Protein AF-A0AAD5M6T4-F1 (afdb_monomer_lite)

InterPro domains:
  IPR016024 Armadillo-type fold [SSF48371] (3-100)
  IPR045162 Serine/threonine-protein kinase Vps15-like [PTHR17583] (1-123)
  IPR055231 PIK3R4-like, middle domain [PF22956] (1-112)

Organism: Parelaphostrongylus tenuis (NCBI:txid148309)

Sequence (176 aa):
QGLHDFEELVVVHAIHCITVLIETAVLGRKEVLELLEDTLPFLSHPNEWIRFMVIELLVLLDSRWTLADTLCRLLPMVRPYLSDTTLLRLNNKLVILSCLKSPIPRDIWKKVTEMTPEQTEAFQMFLDRGTRGGAITCNDSWFIRVFVRDTLEPDLFEKLSRFSRLLRKMAEFRKT

Radius of gyration: 16.64 Å; chains: 1; bounding box: 44×30×47 Å

Structure (mmCIF, N/CA/C/O backbone):
data_AF-A0AAD5M6T4-F1
#
_entry.id   AF-A0AAD5M6T4-F1
#
loop_
_atom_site.group_PDB
_atom_site.id
_atom_site.type_symbol
_atom_site.label_atom_id
_atom_site.label_alt_id
_atom_site.label_comp_id
_atom_site.label_asym_id
_atom_site.label_entity_id
_atom_site.label_seq_id
_atom_site.pdbx_PDB_ins_code
_atom_site.Cartn_x
_atom_site.Cartn_y
_atom_site.Cartn_z
_atom_site.occupancy
_atom_site.B_iso_or_equiv
_atom_site.auth_seq_id
_atom_site.auth_comp_id
_atom_site.auth_asym_id
_atom_site.auth_atom_id
_atom_site.pdbx_PDB_model_num
ATOM 1 N N . GLN A 1 1 ? 13.449 -0.811 7.245 1.00 64.81 1 GLN A N 1
ATOM 2 C CA . GLN A 1 1 ? 14.369 -1.540 6.344 1.00 64.81 1 GLN A CA 1
ATOM 3 C C . GLN A 1 1 ? 13.625 -2.617 5.562 1.00 64.81 1 GLN A C 1
ATOM 5 O O . GLN A 1 1 ? 13.627 -2.514 4.349 1.00 64.81 1 GLN A O 1
ATOM 10 N N . GLY A 1 2 ? 12.895 -3.540 6.204 1.00 84.25 2 GLY A N 1
ATOM 11 C CA . GLY A 1 2 ? 12.254 -4.664 5.496 1.00 84.25 2 GLY A CA 1
ATOM 12 C C . GLY A 1 2 ? 11.178 -4.341 4.439 1.00 84.25 2 GLY A C 1
ATOM 13 O O . GLY A 1 2 ? 11.016 -5.118 3.512 1.00 84.25 2 GLY A O 1
ATOM 14 N N . LEU A 1 3 ? 10.486 -3.190 4.493 1.00 85.19 3 LEU A N 1
ATOM 15 C CA . LEU A 1 3 ? 9.554 -2.786 3.415 1.00 85.19 3 LEU A CA 1
ATOM 16 C C . LEU A 1 3 ? 10.254 -2.457 2.084 1.00 85.19 3 LEU A C 1
ATOM 18 O O . LEU A 1 3 ? 9.600 -2.368 1.053 1.00 85.19 3 LEU A O 1
ATOM 22 N N . HIS A 1 4 ? 11.565 -2.218 2.108 1.00 85.25 4 HIS A N 1
ATOM 23 C CA . HIS A 1 4 ? 12.354 -1.902 0.916 1.00 85.25 4 HIS A CA 1
ATOM 24 C C . HIS A 1 4 ? 13.125 -3.118 0.403 1.00 85.25 4 HIS A C 1
ATOM 26 O O . HIS A 1 4 ? 14.026 -2.957 -0.414 1.00 85.25 4 HIS A O 1
ATOM 32 N N . ASP A 1 5 ? 12.819 -4.305 0.918 1.00 85.94 5 ASP A N 1
ATOM 33 C CA . ASP A 1 5 ? 13.443 -5.542 0.479 1.00 85.94 5 ASP A CA 1
ATOM 34 C C . ASP A 1 5 ? 12.754 -6.064 -0.789 1.00 85.94 5 ASP A C 1
ATOM 36 O O . ASP A 1 5 ? 11.559 -5.841 -0.998 1.00 85.94 5 ASP A O 1
ATOM 40 N N . PHE A 1 6 ? 13.511 -6.741 -1.649 1.00 81.12 6 PHE A N 1
ATOM 41 C CA . PHE A 1 6 ? 12.963 -7.415 -2.825 1.00 81.12 6 PHE A CA 1
ATOM 42 C C . PHE A 1 6 ? 12.393 -8.796 -2.465 1.00 81.12 6 PHE A C 1
ATOM 44 O O . PHE A 1 6 ? 11.536 -9.312 -3.184 1.00 81.12 6 PHE A O 1
ATOM 51 N N . GLU A 1 7 ? 12.830 -9.373 -1.343 1.00 88.62 7 GLU A N 1
ATOM 52 C CA . GLU A 1 7 ? 12.323 -10.631 -0.816 1.00 88.62 7 GLU A CA 1
ATOM 53 C C . GLU A 1 7 ? 10.928 -10.440 -0.215 1.00 88.62 7 GLU A C 1
ATOM 55 O O . GLU A 1 7 ? 10.734 -9.829 0.840 1.00 88.62 7 GLU A O 1
ATOM 60 N N . GLU A 1 8 ? 9.924 -11.021 -0.871 1.00 92.25 8 GLU A N 1
ATOM 61 C CA . GLU A 1 8 ? 8.519 -10.893 -0.473 1.00 92.25 8 GLU A CA 1
ATOM 62 C C . GLU A 1 8 ? 8.264 -11.383 0.959 1.00 92.25 8 GLU A C 1
ATOM 64 O O . GLU A 1 8 ? 7.436 -10.816 1.673 1.00 92.25 8 GLU A O 1
ATOM 69 N N . LEU A 1 9 ? 9.001 -12.403 1.414 1.00 92.50 9 LEU A N 1
ATOM 70 C CA . LEU A 1 9 ? 8.927 -12.874 2.796 1.00 92.50 9 LEU A CA 1
ATOM 71 C C . LEU A 1 9 ? 9.388 -11.798 3.782 1.00 92.50 9 LEU A C 1
ATOM 73 O O . LEU A 1 9 ? 8.747 -11.617 4.816 1.00 92.50 9 LEU A O 1
ATOM 77 N N . VAL A 1 10 ? 10.451 -11.052 3.477 1.00 93.75 10 VAL A N 1
ATOM 78 C CA . VAL A 1 10 ? 10.932 -9.963 4.341 1.00 93.75 10 VAL A CA 1
ATOM 79 C C . VAL A 1 10 ? 9.889 -8.850 4.415 1.00 93.75 10 VAL A C 1
ATOM 81 O O . VAL A 1 10 ? 9.611 -8.343 5.504 1.00 93.75 10 VAL A O 1
ATOM 84 N N . VAL A 1 11 ? 9.238 -8.534 3.292 1.00 94.69 11 VAL A N 1
ATOM 85 C CA . VAL A 1 11 ? 8.130 -7.568 3.243 1.00 94.69 11 VAL A CA 1
ATOM 86 C C . VAL A 1 11 ? 6.951 -8.028 4.109 1.00 94.69 11 VAL A C 1
ATOM 88 O O . VAL A 1 11 ? 6.448 -7.240 4.911 1.00 94.69 11 VAL A O 1
ATOM 91 N N . VAL A 1 12 ? 6.541 -9.301 4.017 1.00 95.81 12 VAL A N 1
ATOM 92 C CA . VAL A 1 12 ? 5.480 -9.884 4.866 1.00 95.81 12 VAL A CA 1
ATOM 93 C C . VAL A 1 12 ? 5.807 -9.711 6.350 1.00 95.81 12 VAL A C 1
ATOM 95 O O . VAL A 1 12 ? 4.984 -9.193 7.107 1.00 95.81 12 VAL A O 1
ATOM 98 N N . HIS A 1 13 ? 7.022 -10.080 6.764 1.00 94.88 13 HIS A N 1
ATOM 99 C CA . HIS A 1 13 ? 7.449 -9.942 8.157 1.00 94.88 13 HIS A CA 1
ATOM 100 C C . HIS A 1 13 ? 7.524 -8.473 8.587 1.00 94.88 13 HIS A C 1
ATOM 102 O O . HIS A 1 13 ? 7.138 -8.141 9.704 1.00 94.88 13 HIS A O 1
ATOM 108 N N . ALA A 1 14 ? 7.964 -7.571 7.707 1.00 95.94 14 ALA A N 1
ATOM 109 C CA . ALA A 1 14 ? 8.016 -6.144 8.001 1.00 95.94 14 ALA A CA 1
ATOM 110 C C . ALA A 1 14 ? 6.619 -5.556 8.252 1.00 95.94 14 ALA A C 1
ATOM 112 O O . ALA A 1 14 ? 6.435 -4.836 9.235 1.00 95.94 14 ALA A O 1
ATOM 113 N N . ILE A 1 15 ? 5.630 -5.890 7.415 1.00 96.62 15 ILE A N 1
ATOM 114 C CA . ILE A 1 15 ? 4.236 -5.454 7.602 1.00 96.62 15 ILE A CA 1
ATOM 115 C C . ILE A 1 15 ? 3.650 -6.063 8.883 1.00 96.62 15 ILE A C 1
ATOM 117 O O . ILE A 1 15 ? 2.969 -5.368 9.642 1.00 96.62 15 ILE A O 1
ATOM 121 N N . HIS A 1 16 ? 3.955 -7.331 9.175 1.00 95.56 16 HIS A N 1
ATOM 122 C CA . HIS A 1 16 ? 3.542 -7.968 10.425 1.00 95.56 16 HIS A CA 1
ATOM 123 C C . HIS A 1 16 ? 4.117 -7.244 11.654 1.00 95.56 16 HIS A C 1
ATOM 125 O O . HIS A 1 16 ? 3.370 -6.879 12.559 1.00 95.56 16 HIS A O 1
ATOM 131 N N . CYS A 1 17 ? 5.417 -6.941 11.665 1.00 94.94 17 CYS A N 1
ATOM 132 C CA . CYS A 1 17 ? 6.049 -6.183 12.745 1.00 94.94 17 CYS A CA 1
ATOM 133 C C . CYS A 1 17 ? 5.424 -4.792 12.922 1.00 94.94 17 CYS A C 1
ATOM 135 O O . CYS A 1 17 ? 5.177 -4.376 14.051 1.00 94.94 17 CYS A O 1
ATOM 137 N N . ILE A 1 18 ? 5.127 -4.083 11.825 1.00 94.50 18 ILE A N 1
ATOM 138 C CA . ILE A 1 18 ? 4.407 -2.799 11.875 1.00 94.50 18 ILE A CA 1
ATOM 139 C C . ILE A 1 18 ? 3.037 -2.977 12.536 1.00 94.50 18 ILE A C 1
ATOM 141 O O . ILE A 1 18 ? 2.670 -2.186 13.401 1.00 94.50 18 ILE A O 1
ATOM 145 N N . THR A 1 19 ? 2.311 -4.035 12.179 1.00 95.50 19 THR A N 1
ATOM 146 C CA . THR A 1 19 ? 1.006 -4.358 12.771 1.00 95.50 19 THR A CA 1
ATOM 147 C C . THR A 1 19 ? 1.131 -4.547 14.285 1.00 95.50 19 THR A C 1
ATOM 149 O O . THR A 1 19 ? 0.444 -3.860 15.035 1.00 95.50 19 THR A O 1
ATOM 152 N N . VAL A 1 20 ? 2.086 -5.358 14.755 1.00 94.75 20 VAL A N 1
ATOM 153 C CA . VAL A 1 20 ? 2.339 -5.586 16.195 1.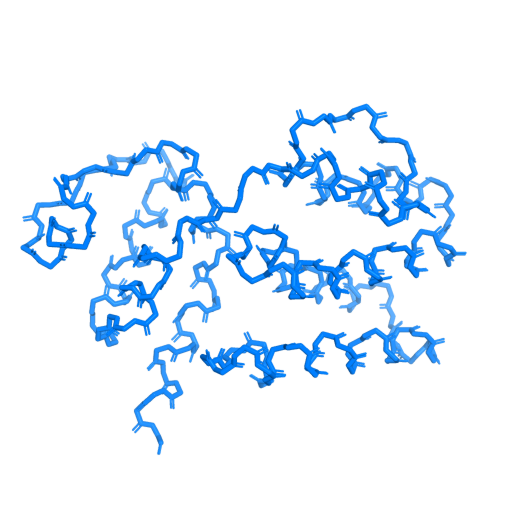00 94.75 20 VAL A CA 1
ATOM 154 C C . VAL A 1 20 ? 2.736 -4.296 16.936 1.00 94.75 20 VAL A C 1
ATOM 156 O O . VAL A 1 20 ? 2.277 -4.038 18.052 1.00 94.75 20 VAL A O 1
ATOM 159 N N . LEU A 1 21 ? 3.558 -3.436 16.327 1.00 93.44 21 LEU A N 1
ATOM 160 C CA . LEU A 1 21 ? 3.929 -2.138 16.914 1.00 93.44 21 LEU A CA 1
ATOM 161 C C . LEU A 1 21 ? 2.718 -1.206 17.086 1.00 93.44 21 LEU A C 1
ATOM 163 O O . LEU A 1 21 ? 2.642 -0.444 18.051 1.00 93.44 21 LEU A O 1
ATOM 167 N N . ILE A 1 22 ? 1.755 -1.281 16.170 1.00 93.44 22 ILE A N 1
ATOM 168 C CA . ILE A 1 22 ? 0.503 -0.524 16.257 1.00 93.44 22 ILE A CA 1
ATOM 169 C C . ILE A 1 22 ? -0.428 -1.140 17.306 1.00 93.44 22 ILE A C 1
ATOM 171 O O . ILE A 1 22 ? -1.037 -0.404 18.083 1.00 93.44 22 ILE A O 1
ATOM 175 N N . GLU A 1 23 ? -0.509 -2.471 17.388 1.00 92.56 23 GLU A N 1
ATOM 176 C CA . GLU A 1 23 ? -1.311 -3.174 18.403 1.00 92.56 23 GLU A CA 1
ATOM 177 C C . GLU A 1 23 ? -0.892 -2.829 19.830 1.00 92.56 23 GLU A C 1
ATOM 179 O O . GLU A 1 23 ? -1.744 -2.670 20.709 1.00 92.56 23 GLU A O 1
ATOM 184 N N . THR A 1 24 ? 0.415 -2.680 20.041 1.00 92.25 24 THR A N 1
ATOM 185 C CA . THR A 1 24 ? 1.017 -2.324 21.332 1.00 92.25 24 THR A CA 1
ATOM 186 C C . THR A 1 24 ? 0.884 -0.837 21.680 1.00 92.25 24 THR A C 1
ATOM 188 O O . THR A 1 24 ? 1.311 -0.431 22.757 1.00 92.25 24 THR A O 1
ATOM 191 N N . ALA A 1 25 ? 0.254 -0.030 20.814 1.00 84.62 25 ALA A N 1
ATOM 192 C CA . ALA A 1 25 ? -0.000 1.403 21.002 1.00 84.62 25 ALA A CA 1
ATOM 193 C C . ALA A 1 25 ? 1.259 2.247 21.294 1.00 84.62 25 ALA A C 1
ATOM 195 O O . ALA A 1 25 ? 1.170 3.320 21.888 1.00 84.62 25 ALA A O 1
ATOM 196 N N . VAL A 1 26 ? 2.431 1.774 20.856 1.00 87.38 26 VAL A N 1
ATOM 197 C CA . VAL A 1 26 ? 3.713 2.484 21.011 1.00 87.38 26 VAL A CA 1
ATOM 198 C C . VAL A 1 26 ? 3.816 3.659 20.035 1.00 87.38 26 VAL A C 1
ATOM 200 O O . VAL A 1 26 ? 4.486 4.651 20.313 1.00 87.38 26 VAL A O 1
ATOM 203 N N . LEU A 1 27 ? 3.146 3.553 18.886 1.00 88.25 27 LEU A N 1
ATOM 204 C CA . LEU A 1 27 ? 3.174 4.559 17.834 1.00 88.25 27 LEU A CA 1
ATOM 205 C C . LEU A 1 27 ? 2.035 5.565 17.997 1.00 88.25 27 LEU A C 1
ATOM 207 O O . LEU A 1 27 ? 0.870 5.198 18.169 1.00 88.25 27 LEU A O 1
ATOM 211 N N . GLY A 1 28 ? 2.375 6.848 17.888 1.00 89.38 28 GLY A N 1
ATOM 212 C CA . GLY A 1 28 ? 1.390 7.913 17.801 1.00 89.38 28 GLY A CA 1
ATOM 213 C C . GLY A 1 28 ? 0.637 7.891 16.468 1.00 89.38 28 GLY A C 1
ATOM 214 O O . GLY A 1 28 ? 0.989 7.215 15.500 1.00 89.38 28 GLY A O 1
ATOM 215 N N . ARG A 1 29 ? -0.462 8.647 16.405 1.00 89.25 29 ARG A N 1
ATOM 216 C CA . ARG A 1 29 ? -1.353 8.643 15.235 1.00 89.25 29 ARG A CA 1
ATOM 217 C C . ARG A 1 29 ? -0.679 9.177 13.970 1.00 89.25 29 ARG A C 1
ATOM 219 O O . ARG A 1 29 ? -1.004 8.720 12.879 1.00 89.25 29 ARG A O 1
ATOM 226 N N . LYS A 1 30 ? 0.218 10.155 14.106 1.00 91.19 30 LYS A N 1
ATOM 227 C CA . LYS A 1 30 ? 0.924 10.753 12.968 1.00 91.19 30 LYS A CA 1
ATOM 228 C C . LYS A 1 30 ? 1.906 9.746 12.371 1.00 91.19 30 LYS A C 1
ATOM 230 O O . LYS A 1 30 ? 1.914 9.552 11.165 1.00 91.19 30 LYS A O 1
ATOM 235 N N . GLU A 1 31 ? 2.633 9.050 13.230 1.00 93.56 31 GLU A N 1
ATOM 236 C CA . GLU A 1 31 ? 3.594 8.008 12.889 1.00 93.56 31 GLU A CA 1
ATOM 237 C C . GLU A 1 31 ? 2.903 6.846 12.165 1.00 93.56 31 GLU A C 1
ATOM 239 O O . GLU A 1 31 ? 3.402 6.347 11.161 1.00 93.56 31 GLU A O 1
ATOM 244 N N . VAL A 1 32 ? 1.706 6.453 12.616 1.00 94.81 32 VAL A N 1
ATOM 245 C CA . VAL A 1 32 ? 0.895 5.443 11.920 1.00 94.81 32 VAL A CA 1
ATOM 246 C C . VAL A 1 32 ? 0.488 5.905 10.521 1.00 94.81 32 VAL A C 1
ATOM 248 O O . VAL A 1 32 ? 0.584 5.127 9.575 1.00 94.81 32 VAL A O 1
ATOM 251 N N . LEU A 1 33 ? 0.044 7.155 10.366 1.00 94.38 33 LEU A N 1
ATOM 252 C CA . LEU A 1 33 ? -0.319 7.698 9.053 1.00 94.38 33 LEU A CA 1
ATOM 253 C C . LEU A 1 33 ? 0.892 7.755 8.107 1.00 94.38 33 LEU A C 1
ATOM 255 O O . LEU A 1 33 ? 0.758 7.398 6.942 1.00 94.38 33 LEU A O 1
ATOM 259 N N . GLU A 1 34 ? 2.071 8.125 8.607 1.00 92.81 34 GLU A N 1
ATOM 260 C CA . GLU A 1 34 ? 3.319 8.106 7.832 1.00 92.81 34 GLU A CA 1
ATOM 261 C C . GLU A 1 34 ? 3.699 6.679 7.395 1.00 92.81 34 GLU A C 1
ATOM 263 O O . GLU A 1 34 ? 4.051 6.458 6.238 1.00 92.81 34 GLU A O 1
ATOM 268 N N . LEU A 1 35 ? 3.548 5.679 8.273 1.00 93.31 35 LEU A N 1
ATOM 269 C CA . LEU A 1 35 ? 3.766 4.267 7.924 1.00 93.31 35 LEU A CA 1
ATOM 270 C C . LEU A 1 35 ? 2.752 3.745 6.895 1.00 93.31 35 LEU A C 1
ATOM 272 O O . LEU A 1 35 ? 3.078 2.875 6.081 1.00 93.31 35 LEU A O 1
ATOM 276 N N . LEU A 1 36 ? 1.523 4.267 6.895 1.00 95.50 36 LEU A N 1
ATOM 277 C CA . LEU A 1 36 ? 0.523 3.915 5.889 1.00 95.50 36 LEU A CA 1
ATOM 278 C C . LEU A 1 36 ? 0.927 4.361 4.484 1.00 95.50 36 LEU A C 1
ATOM 280 O O . LEU A 1 36 ? 0.642 3.647 3.525 1.00 95.50 36 LEU A O 1
ATOM 284 N N . GLU A 1 37 ? 1.642 5.476 4.340 1.00 92.94 37 GLU A N 1
ATOM 285 C CA . GLU A 1 37 ? 2.147 5.907 3.032 1.00 92.94 37 GLU A CA 1
ATOM 286 C C . GLU A 1 37 ? 3.091 4.874 2.391 1.00 92.94 37 GLU A C 1
ATOM 288 O O . GLU A 1 37 ? 3.086 4.729 1.171 1.00 92.94 37 GLU A O 1
ATOM 293 N N . ASP A 1 38 ? 3.867 4.135 3.195 1.00 93.19 38 ASP A N 1
ATOM 294 C CA . ASP A 1 38 ? 4.768 3.077 2.712 1.00 93.19 38 ASP A CA 1
ATOM 295 C C . ASP A 1 38 ? 4.103 1.695 2.626 1.00 93.19 38 ASP A C 1
ATOM 297 O O . ASP A 1 38 ? 4.531 0.855 1.838 1.00 93.19 38 ASP A O 1
ATOM 301 N N . THR A 1 39 ? 3.064 1.423 3.420 1.00 96.19 39 THR A N 1
ATOM 302 C CA . THR A 1 39 ? 2.421 0.095 3.456 1.00 96.19 39 THR A CA 1
ATOM 303 C C . THR A 1 39 ? 1.242 -0.036 2.493 1.00 96.19 39 THR A C 1
ATOM 305 O O . THR A 1 39 ? 1.061 -1.091 1.892 1.00 96.19 39 THR A O 1
ATOM 308 N N . LEU A 1 40 ? 0.457 1.023 2.275 1.00 97.69 40 LEU A N 1
ATOM 309 C CA . LEU A 1 40 ? -0.707 0.983 1.384 1.00 97.69 40 LEU A CA 1
ATOM 310 C C . LEU A 1 40 ? -0.397 0.642 -0.084 1.00 97.69 40 LEU A C 1
ATOM 312 O O . LEU A 1 40 ? -1.213 -0.066 -0.679 1.00 97.69 40 LEU A O 1
ATOM 316 N N . PRO A 1 41 ? 0.739 1.060 -0.690 1.00 97.12 41 PRO A N 1
ATOM 317 C CA . PRO A 1 41 ? 1.090 0.653 -2.053 1.00 97.12 41 PRO A CA 1
ATOM 318 C C . PRO A 1 41 ? 1.036 -0.866 -2.262 1.00 97.12 41 PRO A C 1
ATOM 320 O O . PRO A 1 41 ? 0.599 -1.336 -3.316 1.00 97.12 41 PRO A O 1
ATOM 323 N N . PHE A 1 42 ? 1.373 -1.644 -1.228 1.00 97.81 42 PHE A N 1
ATOM 324 C CA . PHE A 1 42 ? 1.358 -3.105 -1.261 1.00 97.81 42 PHE A CA 1
ATOM 325 C C . PHE A 1 42 ? -0.039 -3.731 -1.438 1.00 97.81 42 PHE A C 1
ATOM 327 O O . PHE A 1 42 ? -0.122 -4.907 -1.786 1.00 97.81 42 PHE A O 1
ATOM 334 N N . LEU A 1 43 ? -1.137 -2.969 -1.338 1.00 98.12 43 LEU A N 1
ATOM 335 C CA . LEU A 1 43 ? -2.474 -3.431 -1.756 1.00 98.12 43 LEU A CA 1
ATOM 336 C C . LEU A 1 43 ? -2.552 -3.755 -3.260 1.00 98.12 43 LEU A C 1
ATOM 338 O O . LEU A 1 43 ? -3.376 -4.577 -3.673 1.00 98.12 43 LEU A O 1
ATOM 342 N N . SER A 1 44 ? -1.668 -3.156 -4.065 1.00 97.75 44 SER A N 1
ATOM 343 C CA . SER A 1 44 ? -1.529 -3.401 -5.508 1.00 97.75 44 SER A CA 1
ATOM 344 C C . SER A 1 44 ? -0.470 -4.460 -5.847 1.00 97.75 44 SER A C 1
ATOM 346 O O . SER A 1 44 ? -0.195 -4.693 -7.024 1.00 97.75 44 SER A O 1
ATOM 348 N N . HIS A 1 45 ? 0.159 -5.088 -4.852 1.00 97.50 45 HIS A N 1
ATOM 349 C CA . HIS A 1 45 ? 1.264 -6.024 -5.060 1.00 97.50 45 HIS A CA 1
ATOM 350 C C . HIS A 1 45 ? 0.792 -7.349 -5.704 1.00 97.50 45 HIS A C 1
ATOM 352 O O . HIS A 1 45 ? -0.293 -7.821 -5.379 1.00 97.50 45 HIS A O 1
ATOM 358 N N . PRO A 1 46 ? 1.574 -8.002 -6.585 1.00 97.25 46 PRO A N 1
ATOM 359 C CA . PRO A 1 46 ? 1.184 -9.279 -7.205 1.00 97.25 46 PRO A CA 1
ATOM 360 C C . PRO A 1 46 ? 1.087 -10.471 -6.239 1.00 97.25 46 PRO A C 1
ATOM 362 O O . PRO A 1 46 ? 0.405 -11.445 -6.547 1.00 97.25 46 PRO A O 1
ATOM 365 N N . ASN A 1 47 ? 1.782 -10.443 -5.097 1.00 96.94 47 ASN A N 1
ATOM 366 C CA . ASN A 1 47 ? 1.654 -11.479 -4.066 1.00 96.94 47 ASN A CA 1
ATOM 367 C C . ASN A 1 47 ? 0.426 -11.208 -3.187 1.00 96.94 47 ASN A C 1
ATOM 369 O O . ASN A 1 47 ? 0.391 -10.219 -2.453 1.00 96.94 47 ASN A O 1
ATOM 373 N N . GLU A 1 48 ? -0.544 -12.118 -3.227 1.00 95.56 48 GLU A N 1
ATOM 374 C CA . GLU A 1 48 ? -1.786 -12.031 -2.461 1.00 95.56 48 GLU A CA 1
ATOM 375 C C . GLU A 1 48 ? -1.576 -12.053 -0.943 1.00 95.56 48 GLU A C 1
ATOM 377 O O . GLU A 1 48 ? -2.260 -11.320 -0.233 1.00 95.56 48 GLU A O 1
ATOM 382 N N . TRP A 1 49 ? -0.581 -12.790 -0.440 1.00 96.12 49 TRP A N 1
ATOM 383 C CA . TRP A 1 49 ? -0.244 -12.790 0.985 1.00 96.12 49 TRP A CA 1
ATOM 384 C C . TRP A 1 49 ? 0.228 -11.421 1.466 1.00 96.12 49 TRP A C 1
ATOM 386 O O . TRP A 1 49 ? -0.202 -10.968 2.522 1.00 96.12 49 TRP A O 1
ATOM 396 N N . ILE A 1 50 ? 1.047 -10.717 0.677 1.00 97.69 50 ILE A N 1
ATOM 397 C CA . ILE A 1 50 ? 1.465 -9.346 1.009 1.00 97.69 50 ILE A CA 1
ATOM 398 C C . ILE A 1 50 ? 0.247 -8.421 1.086 1.00 97.69 50 ILE A C 1
ATOM 400 O O . ILE A 1 50 ? 0.110 -7.665 2.047 1.00 97.69 50 ILE A O 1
ATOM 404 N N . ARG A 1 51 ? -0.672 -8.513 0.115 1.00 98.25 51 ARG A N 1
ATOM 405 C CA . ARG A 1 51 ? -1.916 -7.725 0.132 1.00 98.25 51 ARG A CA 1
ATOM 406 C C . ARG A 1 51 ? -2.740 -8.038 1.378 1.00 98.25 51 ARG A C 1
ATOM 408 O O . ARG A 1 51 ? -3.228 -7.118 2.029 1.00 98.25 51 ARG A O 1
ATOM 415 N N . PHE A 1 52 ? -2.862 -9.320 1.728 1.00 97.50 52 PHE A N 1
ATOM 416 C CA . PHE A 1 52 ? -3.584 -9.765 2.914 1.00 97.50 52 PHE A CA 1
ATOM 417 C C . PHE A 1 52 ? -2.990 -9.168 4.192 1.00 97.50 52 PHE A C 1
ATOM 419 O O . PHE A 1 52 ? -3.746 -8.625 4.990 1.00 97.50 52 PHE A O 1
ATOM 426 N N . MET A 1 53 ? -1.661 -9.147 4.341 1.00 98.00 53 MET A N 1
ATOM 427 C CA . MET A 1 53 ? -1.007 -8.522 5.499 1.00 98.00 53 MET A CA 1
ATOM 428 C C . MET A 1 53 ? -1.359 -7.037 5.652 1.00 98.00 53 MET A C 1
ATOM 430 O O . MET A 1 53 ? -1.609 -6.571 6.761 1.00 98.00 53 MET A O 1
ATOM 434 N N . VAL A 1 54 ? -1.428 -6.283 4.549 1.00 98.44 54 VAL A N 1
ATOM 435 C CA . VAL A 1 54 ? -1.857 -4.874 4.603 1.00 98.44 54 VAL A CA 1
ATOM 436 C C . VAL A 1 54 ? -3.334 -4.764 4.989 1.00 98.44 54 VAL A C 1
ATOM 438 O O . VAL A 1 54 ? -3.708 -3.878 5.751 1.00 98.44 54 VAL A O 1
ATOM 441 N N . ILE A 1 55 ? -4.188 -5.672 4.512 1.00 98.38 55 ILE A N 1
ATOM 442 C CA . ILE A 1 55 ? -5.603 -5.714 4.908 1.00 98.38 55 ILE A CA 1
ATOM 443 C C . ILE A 1 55 ? -5.748 -6.008 6.409 1.00 98.38 55 ILE A C 1
ATOM 445 O O . ILE A 1 55 ? -6.601 -5.406 7.060 1.00 98.38 55 ILE A O 1
ATOM 449 N N . GLU A 1 56 ? -4.924 -6.890 6.982 1.00 97.88 56 GLU A N 1
ATOM 450 C CA . GLU A 1 56 ? -4.921 -7.136 8.430 1.00 97.88 56 GLU A CA 1
ATOM 451 C C . GLU A 1 56 ? -4.592 -5.868 9.220 1.00 97.88 56 GLU A C 1
ATOM 453 O O . GLU A 1 56 ? -5.314 -5.528 10.160 1.00 97.88 56 GLU A O 1
ATOM 458 N N . LEU A 1 57 ? -3.572 -5.126 8.779 1.00 98.00 57 LEU A N 1
ATOM 459 C CA . LEU A 1 57 ? -3.226 -3.819 9.330 1.00 98.00 57 LEU A CA 1
ATOM 460 C C . LEU A 1 57 ? -4.411 -2.836 9.257 1.00 98.00 57 LEU A C 1
ATOM 462 O O . LEU A 1 57 ? -4.710 -2.155 10.237 1.00 98.00 57 LEU A O 1
ATOM 466 N N . LEU A 1 58 ? -5.128 -2.777 8.130 1.00 98.19 58 LEU A N 1
ATOM 467 C CA . LEU A 1 58 ? -6.306 -1.911 7.982 1.00 98.19 58 LEU A CA 1
ATOM 468 C C . LEU A 1 58 ? -7.442 -2.276 8.944 1.00 98.19 58 LEU A C 1
ATOM 470 O O . LEU A 1 58 ? -8.055 -1.382 9.529 1.00 98.19 58 LEU A O 1
ATOM 474 N N . VAL A 1 59 ? -7.703 -3.571 9.130 1.00 98.19 59 VAL A N 1
ATOM 475 C CA . VAL A 1 59 ? -8.734 -4.064 10.058 1.00 98.19 59 VAL A CA 1
ATOM 476 C C . VAL A 1 59 ? -8.380 -3.737 11.499 1.00 98.19 59 VAL A C 1
ATOM 478 O O . VAL A 1 59 ? -9.241 -3.287 12.261 1.00 98.19 59 VAL A O 1
ATOM 481 N N . LEU A 1 60 ? -7.108 -3.889 11.866 1.00 97.50 60 LEU A N 1
ATOM 482 C CA . LEU A 1 60 ? -6.621 -3.459 13.167 1.00 97.50 60 LEU A CA 1
ATOM 483 C C . LEU A 1 60 ? -6.883 -1.962 13.380 1.00 97.50 60 LEU A C 1
ATOM 485 O O . LEU A 1 60 ? -7.445 -1.576 14.407 1.00 97.50 60 LEU A O 1
ATOM 489 N N . LEU A 1 61 ? -6.519 -1.116 12.416 1.00 97.06 61 LEU A N 1
ATOM 490 C CA . LEU A 1 61 ? -6.713 0.329 12.533 1.00 97.06 61 LEU A CA 1
ATOM 491 C C . LEU A 1 61 ? -8.191 0.711 12.654 1.00 97.06 61 LEU A C 1
ATOM 493 O O . LEU A 1 61 ? -8.537 1.493 13.537 1.00 97.06 61 LEU A O 1
ATOM 497 N N . ASP A 1 62 ? -9.074 0.113 11.851 1.00 97.25 62 ASP A N 1
ATOM 498 C CA . ASP A 1 62 ? -10.522 0.354 11.923 1.00 97.25 62 ASP A CA 1
ATOM 499 C C . ASP A 1 62 ? -11.135 -0.060 13.269 1.00 97.25 62 ASP A C 1
ATOM 501 O O . ASP A 1 62 ? -12.104 0.553 13.725 1.00 97.25 62 ASP A O 1
ATOM 505 N N . SER A 1 63 ? -10.567 -1.081 13.920 1.00 95.94 63 SER A N 1
ATOM 506 C CA . SER A 1 63 ? -11.000 -1.522 15.252 1.00 95.94 63 SER A CA 1
ATOM 507 C C . SER A 1 63 ? -10.550 -0.582 16.378 1.00 95.94 63 SER A C 1
ATOM 509 O O . SER A 1 63 ? -11.186 -0.527 17.430 1.00 95.94 63 SER A O 1
ATOM 511 N N . ARG A 1 64 ? -9.455 0.163 16.173 1.00 93.44 64 ARG A N 1
ATOM 512 C CA . ARG A 1 64 ? -8.848 1.058 17.173 1.00 93.44 64 ARG A CA 1
ATOM 513 C C . ARG A 1 64 ? -9.272 2.512 17.014 1.00 93.44 64 ARG A C 1
ATOM 515 O O . ARG A 1 64 ? -9.242 3.268 17.984 1.00 93.44 64 ARG A O 1
ATOM 522 N N . TRP A 1 65 ? -9.585 2.932 15.796 1.00 94.69 65 TRP A N 1
ATOM 523 C CA . TRP A 1 65 ? -9.909 4.318 15.484 1.00 94.69 65 TRP A CA 1
ATOM 524 C C . TRP A 1 65 ? -11.409 4.576 15.595 1.00 94.69 65 TRP A C 1
ATOM 526 O O . TRP A 1 65 ? -12.246 3.682 15.466 1.00 94.69 65 TRP A O 1
ATOM 536 N N . THR A 1 66 ? -11.761 5.836 15.847 1.00 96.06 66 THR A N 1
ATOM 537 C CA . THR A 1 66 ? -13.164 6.249 15.826 1.00 96.06 66 THR A CA 1
ATOM 538 C C . THR A 1 66 ? -13.714 6.139 14.405 1.00 96.06 66 THR A C 1
ATOM 540 O O . THR A 1 66 ? -12.970 6.259 13.433 1.00 96.06 66 THR A O 1
ATOM 543 N N . LEU A 1 67 ? -15.033 5.981 14.257 1.00 96.19 67 LEU A N 1
ATOM 544 C CA . LEU A 1 67 ? -15.663 5.985 12.933 1.00 96.19 67 LEU A CA 1
ATOM 545 C C . LEU A 1 67 ? -15.319 7.254 12.133 1.00 96.19 67 LEU A C 1
ATOM 547 O O . LEU A 1 67 ? -15.065 7.168 10.935 1.00 96.19 67 LEU A O 1
ATOM 551 N N . ALA A 1 68 ? -15.270 8.413 12.796 1.00 96.56 68 ALA A N 1
ATOM 552 C CA . ALA A 1 68 ? -14.893 9.672 12.163 1.00 96.56 68 ALA A CA 1
ATOM 553 C C . ALA A 1 68 ? -13.446 9.644 11.645 1.00 96.56 68 ALA A C 1
ATOM 555 O O . ALA A 1 68 ? -13.194 10.062 10.519 1.00 96.56 68 ALA A O 1
ATOM 556 N N . ASP A 1 69 ? -12.500 9.107 12.421 1.00 95.38 69 ASP A N 1
ATOM 557 C CA . ASP A 1 69 ? -11.111 8.960 11.975 1.00 95.38 69 ASP A CA 1
ATOM 558 C C . ASP A 1 69 ? -10.984 7.941 10.832 1.00 95.38 69 ASP A C 1
ATOM 560 O O . ASP A 1 69 ? -10.266 8.203 9.865 1.00 95.38 69 ASP A O 1
ATOM 564 N N . THR A 1 70 ? -11.713 6.819 10.875 1.00 96.25 70 THR A N 1
ATOM 565 C CA . THR A 1 70 ? -11.762 5.875 9.747 1.00 96.25 70 THR A CA 1
ATOM 566 C C . THR A 1 70 ? -12.244 6.585 8.481 1.00 96.25 70 THR A C 1
ATOM 568 O O . THR A 1 70 ? -11.579 6.518 7.449 1.00 96.25 70 THR A O 1
ATOM 571 N N . LEU A 1 71 ? -13.380 7.285 8.545 1.00 96.44 71 LEU A N 1
ATOM 572 C CA . LEU A 1 71 ? -14.007 7.915 7.380 1.00 96.44 71 LEU A CA 1
ATOM 573 C C . LEU A 1 71 ? -13.209 9.103 6.833 1.00 96.44 71 LEU A C 1
ATOM 575 O O . LEU A 1 71 ? -13.129 9.268 5.619 1.00 96.44 71 LEU A O 1
ATOM 579 N N . CYS A 1 72 ? -12.630 9.929 7.705 1.00 95.25 72 CYS A N 1
ATOM 580 C CA . CYS A 1 72 ? -11.995 11.188 7.309 1.00 95.25 72 CYS A CA 1
ATOM 581 C C . CYS A 1 72 ? -10.475 11.091 7.144 1.00 95.25 72 CYS A C 1
ATOM 583 O O . CYS A 1 72 ? -9.882 12.002 6.571 1.00 95.25 72 CYS A O 1
ATOM 585 N N . ARG A 1 73 ? -9.828 10.030 7.647 1.00 95.31 73 ARG A N 1
ATOM 586 C CA . ARG A 1 73 ? -8.366 9.857 7.559 1.00 95.31 73 ARG A CA 1
ATOM 587 C C . ARG A 1 73 ? -7.983 8.565 6.853 1.00 95.31 73 ARG A C 1
ATOM 589 O O . ARG A 1 73 ? -7.301 8.622 5.838 1.00 95.31 73 ARG A O 1
ATOM 596 N N . LEU A 1 74 ? -8.444 7.417 7.351 1.00 96.75 74 LEU A N 1
ATOM 597 C CA . LEU A 1 74 ? -7.997 6.113 6.848 1.00 96.75 74 LEU A CA 1
ATOM 598 C C . LEU A 1 74 ? -8.565 5.791 5.458 1.00 96.75 74 LEU A C 1
ATOM 600 O O . LEU A 1 74 ? -7.815 5.534 4.519 1.00 96.75 74 LEU A O 1
ATOM 604 N N . LEU A 1 75 ? -9.888 5.843 5.298 1.00 96.81 75 LEU A N 1
ATOM 605 C CA . LEU A 1 75 ? -10.558 5.531 4.034 1.00 96.81 75 LEU A CA 1
ATOM 606 C C . LEU A 1 75 ? -10.105 6.422 2.869 1.00 96.81 75 LEU A C 1
ATOM 608 O O . LEU A 1 75 ? -9.886 5.871 1.794 1.00 96.81 75 LEU A O 1
ATOM 612 N N . PRO A 1 76 ? -9.891 7.743 3.022 1.00 96.31 76 PRO A N 1
ATOM 613 C CA . PRO A 1 76 ? -9.326 8.571 1.959 1.00 96.31 76 PRO A CA 1
ATOM 614 C C . PRO A 1 76 ? -7.970 8.076 1.443 1.00 96.31 76 PRO A C 1
ATOM 616 O O . PRO A 1 76 ? -7.719 8.167 0.244 1.00 96.31 76 PRO A O 1
ATOM 619 N N . MET A 1 77 ? -7.127 7.501 2.309 1.00 97.00 77 MET A N 1
ATOM 620 C CA . MET A 1 77 ? -5.845 6.914 1.902 1.00 97.00 77 MET A CA 1
ATOM 621 C C . MET A 1 77 ? -6.013 5.555 1.208 1.00 97.00 77 MET A C 1
ATOM 623 O O . MET A 1 77 ? -5.237 5.233 0.311 1.00 97.00 77 MET A O 1
ATOM 627 N N . VAL A 1 78 ? -7.020 4.763 1.596 1.00 97.56 78 VAL A N 1
ATOM 628 C CA . VAL A 1 78 ? -7.277 3.409 1.061 1.00 97.56 78 VAL A CA 1
ATOM 629 C C . VAL A 1 78 ? -8.078 3.432 -0.244 1.00 97.56 78 VAL A C 1
ATOM 631 O O . VAL A 1 78 ? -7.833 2.621 -1.133 1.00 97.56 78 VAL A O 1
ATOM 634 N N . ARG A 1 79 ? -9.010 4.377 -0.401 1.00 96.44 79 ARG A N 1
ATOM 635 C CA . ARG A 1 79 ? -9.896 4.514 -1.572 1.00 96.44 79 ARG A CA 1
ATOM 636 C C . ARG A 1 79 ? -9.201 4.411 -2.929 1.00 96.44 79 ARG A C 1
ATOM 638 O O . ARG A 1 79 ? -9.769 3.767 -3.805 1.00 96.44 79 ARG A O 1
ATOM 645 N N . PRO A 1 80 ? -7.998 4.969 -3.140 1.00 95.38 80 PRO A N 1
ATOM 646 C CA . PRO A 1 80 ? -7.343 4.856 -4.435 1.00 95.38 80 PRO A CA 1
ATOM 647 C C . PRO A 1 80 ? -6.932 3.428 -4.828 1.00 95.38 80 PRO A C 1
ATOM 649 O O . PRO A 1 80 ? -6.639 3.181 -5.996 1.00 95.38 80 PRO A O 1
ATOM 652 N N . TYR A 1 81 ? -6.926 2.491 -3.879 1.00 97.12 81 TYR A N 1
ATOM 653 C CA . TYR A 1 81 ? -6.648 1.070 -4.097 1.00 97.12 81 TYR A CA 1
ATOM 654 C C . TYR A 1 81 ? -7.919 0.236 -4.294 1.00 97.12 81 TYR A C 1
ATOM 656 O O . TYR A 1 81 ? -7.821 -0.960 -4.567 1.00 97.12 81 TYR A O 1
ATOM 664 N N . LEU A 1 82 ? -9.101 0.847 -4.164 1.00 96.31 82 LEU A N 1
ATOM 665 C CA . LEU A 1 82 ? -10.388 0.170 -4.274 1.00 96.31 82 LEU A CA 1
ATOM 666 C C . LEU A 1 82 ? -10.997 0.341 -5.671 1.00 96.31 82 LEU A C 1
ATOM 668 O O . LEU A 1 82 ? -10.880 1.399 -6.290 1.00 96.31 82 LEU A O 1
ATOM 672 N N . SER A 1 83 ? -11.650 -0.709 -6.161 1.00 93.81 83 SER A N 1
ATOM 673 C CA . SER A 1 83 ? -12.549 -0.674 -7.317 1.00 93.81 83 SER A CA 1
ATOM 674 C C . SER A 1 83 ? -13.939 -0.160 -6.923 1.00 93.81 83 SER A C 1
ATOM 676 O O . SER A 1 83 ? -14.558 0.576 -7.688 1.00 93.81 83 SER A O 1
ATOM 678 N N . ASP A 1 84 ? -14.390 -0.480 -5.706 1.00 85.00 84 ASP A N 1
ATOM 679 C CA . ASP A 1 84 ? -15.627 0.016 -5.099 1.00 85.00 84 ASP A CA 1
ATOM 680 C C . ASP A 1 84 ? -15.315 0.968 -3.933 1.00 85.00 84 ASP A C 1
ATOM 682 O O . ASP A 1 84 ? -14.696 0.596 -2.935 1.00 85.00 84 ASP A O 1
ATOM 686 N N . THR A 1 85 ? -15.755 2.222 -4.051 1.00 82.81 85 THR A N 1
ATOM 687 C CA . THR A 1 85 ? -15.478 3.282 -3.066 1.00 82.81 85 THR A CA 1
ATOM 688 C C . THR A 1 85 ? -16.584 3.464 -2.022 1.00 82.81 85 THR A C 1
ATOM 690 O O . THR A 1 85 ? -16.498 4.375 -1.192 1.00 82.81 85 THR A O 1
ATOM 693 N N . THR A 1 86 ? -17.603 2.599 -2.027 1.00 89.31 86 THR A N 1
ATOM 694 C CA . THR A 1 86 ? -18.754 2.667 -1.110 1.00 89.31 86 THR A CA 1
ATOM 695 C C . THR A 1 86 ? -18.462 2.139 0.297 1.00 89.31 86 THR A C 1
ATOM 697 O O . THR A 1 86 ? -19.276 2.331 1.201 1.00 89.31 86 THR A O 1
ATOM 700 N N . LEU A 1 87 ? -17.292 1.528 0.523 1.00 92.31 87 LEU A N 1
ATOM 701 C CA . LEU A 1 87 ? -16.898 1.032 1.841 1.00 92.31 87 LEU A CA 1
ATOM 702 C C . LEU A 1 87 ? -16.877 2.152 2.894 1.00 92.31 87 LEU A C 1
ATOM 704 O O . LEU A 1 87 ? -16.184 3.162 2.759 1.00 92.31 87 LEU A O 1
ATOM 708 N N . LEU A 1 88 ? -17.619 1.922 3.981 1.00 93.25 88 LEU A N 1
ATOM 709 C CA . LEU A 1 88 ? -17.694 2.806 5.152 1.00 93.25 88 LEU A CA 1
ATOM 710 C C . LEU A 1 88 ? -16.856 2.304 6.334 1.00 93.25 88 LEU A C 1
ATOM 712 O O . LEU A 1 88 ? -16.575 3.060 7.262 1.00 93.25 88 LEU A O 1
ATOM 716 N N . ARG A 1 89 ? -16.480 1.023 6.313 1.00 94.56 89 ARG A N 1
ATOM 717 C CA . ARG A 1 89 ? -15.692 0.346 7.346 1.00 94.56 89 ARG A CA 1
ATOM 718 C C . ARG A 1 89 ? -14.661 -0.555 6.689 1.00 94.56 89 ARG A C 1
ATOM 720 O O . ARG A 1 89 ? -14.904 -1.099 5.614 1.00 94.56 89 ARG A O 1
ATOM 727 N N . LEU A 1 90 ? -13.542 -0.745 7.377 1.00 96.75 90 LEU A N 1
ATOM 728 C CA . LEU A 1 90 ? -12.488 -1.679 6.986 1.00 96.75 90 LEU A CA 1
ATOM 729 C C . LEU A 1 90 ? -12.423 -2.839 7.991 1.00 96.75 90 LEU A C 1
ATOM 731 O O . LEU A 1 90 ? -11.352 -3.219 8.427 1.00 96.75 90 LEU A O 1
ATOM 735 N N . ASN A 1 91 ? -13.567 -3.404 8.381 1.00 95.75 91 ASN A N 1
ATOM 736 C CA . ASN A 1 91 ? -13.660 -4.412 9.447 1.00 95.75 91 ASN A CA 1
ATOM 737 C C . ASN A 1 91 ? -13.751 -5.866 8.952 1.00 95.75 91 ASN A C 1
ATOM 739 O O . ASN A 1 91 ? -13.792 -6.785 9.769 1.00 95.75 91 ASN A O 1
ATOM 743 N N . ASN A 1 92 ? -13.812 -6.102 7.640 1.00 96.50 92 ASN A N 1
ATOM 744 C CA . ASN A 1 92 ? -13.935 -7.442 7.073 1.00 96.50 92 ASN A CA 1
ATOM 745 C C . ASN A 1 92 ? -12.886 -7.666 5.981 1.00 96.50 92 ASN A C 1
ATOM 747 O O . ASN A 1 92 ? -12.945 -7.057 4.915 1.00 96.50 92 ASN A O 1
ATOM 751 N N . LYS A 1 93 ? -11.951 -8.587 6.244 1.00 96.38 93 LYS A N 1
ATOM 752 C CA . LYS A 1 93 ? -10.820 -8.879 5.353 1.00 96.38 93 LYS A CA 1
ATOM 753 C C . LYS A 1 93 ? -11.266 -9.300 3.950 1.00 96.38 93 LYS A C 1
ATOM 755 O O . LYS A 1 93 ? -10.715 -8.814 2.969 1.00 96.38 93 LYS A O 1
ATOM 760 N N . LEU A 1 94 ? -12.273 -10.172 3.853 1.00 95.25 94 LEU A N 1
ATOM 761 C CA . LEU A 1 94 ? -12.753 -10.710 2.576 1.00 95.25 94 LEU A CA 1
ATOM 762 C C . LEU A 1 94 ? -13.467 -9.643 1.747 1.00 95.25 94 LEU A C 1
ATOM 764 O O . LEU A 1 94 ? -13.253 -9.562 0.541 1.00 95.25 94 LEU A O 1
ATOM 768 N N . VAL A 1 95 ? -14.263 -8.792 2.402 1.00 95.94 95 VAL A N 1
ATOM 769 C CA . VAL A 1 95 ? -14.922 -7.662 1.736 1.00 95.94 95 VAL A CA 1
ATOM 770 C C . VAL A 1 95 ? -13.871 -6.705 1.180 1.00 95.94 95 VAL A C 1
ATOM 772 O O . VAL A 1 95 ? -13.902 -6.406 -0.010 1.00 95.94 95 VAL A O 1
ATOM 775 N N . ILE A 1 96 ? -12.889 -6.299 1.993 1.00 97.19 96 ILE A N 1
ATOM 776 C CA . ILE A 1 96 ? -11.813 -5.404 1.540 1.00 97.19 96 ILE A CA 1
ATOM 777 C C . ILE A 1 96 ? -11.067 -6.021 0.355 1.00 97.19 96 ILE A C 1
ATOM 779 O O . ILE A 1 96 ? -10.890 -5.344 -0.654 1.00 97.19 96 ILE A O 1
ATOM 783 N N . LEU A 1 97 ? -10.685 -7.301 0.449 1.00 95.25 97 LEU A N 1
ATOM 784 C CA . LEU A 1 97 ? -9.987 -8.019 -0.618 1.00 95.25 97 LEU A CA 1
ATOM 785 C C . LEU A 1 97 ? -10.791 -8.022 -1.927 1.00 95.25 97 LEU A C 1
ATOM 787 O O . LEU A 1 97 ? -10.224 -7.756 -2.986 1.00 95.25 97 LEU A O 1
ATOM 791 N N . SER A 1 98 ? -12.105 -8.264 -1.852 1.00 94.44 98 SER A N 1
ATOM 792 C CA . SER A 1 98 ? -13.000 -8.256 -3.018 1.00 94.44 98 SER A CA 1
ATOM 793 C C . SER A 1 98 ? -13.182 -6.870 -3.647 1.00 94.44 98 SER A C 1
ATOM 795 O O . SER A 1 98 ? -13.432 -6.766 -4.846 1.00 94.44 98 SER A O 1
ATOM 797 N N . CYS A 1 99 ? -13.011 -5.807 -2.858 1.00 96.31 99 CYS A N 1
ATOM 798 C CA . CYS A 1 99 ? -13.114 -4.423 -3.309 1.00 96.31 99 CYS A CA 1
ATOM 799 C C . CYS A 1 99 ? -11.783 -3.850 -3.812 1.00 96.31 99 CYS A C 1
ATOM 801 O O . CYS A 1 99 ? -11.763 -2.694 -4.226 1.00 96.31 99 CYS A O 1
ATOM 803 N N . LEU A 1 100 ? -10.665 -4.583 -3.763 1.00 96.88 100 LEU A N 1
ATOM 804 C CA . LEU A 1 100 ? -9.387 -4.080 -4.269 1.00 96.88 100 LEU A CA 1
ATOM 805 C C . LEU A 1 100 ? -9.377 -4.017 -5.805 1.00 96.88 100 LEU A C 1
ATOM 807 O O . LEU A 1 100 ? -9.914 -4.887 -6.492 1.00 96.88 100 LEU A O 1
ATOM 811 N N . LYS A 1 101 ? -8.675 -3.020 -6.355 1.00 96.50 101 LYS A N 1
ATOM 812 C CA . LYS A 1 101 ? -8.268 -3.014 -7.767 1.00 96.50 101 LYS A CA 1
ATOM 813 C C . LYS A 1 101 ? -7.418 -4.257 -8.081 1.00 96.50 101 LYS A C 1
ATOM 815 O O . LYS A 1 101 ? -6.830 -4.881 -7.191 1.00 96.50 101 LYS A O 1
ATOM 820 N N . SER A 1 102 ? -7.322 -4.598 -9.367 1.00 96.56 102 SER A N 1
ATOM 821 C CA . SER A 1 102 ? -6.435 -5.669 -9.834 1.00 96.56 102 SER A CA 1
ATOM 822 C C . SER A 1 102 ? -4.983 -5.418 -9.389 1.00 96.56 102 SER A C 1
ATOM 824 O O . SER A 1 102 ? -4.556 -4.262 -9.323 1.00 96.56 102 SER A O 1
ATOM 826 N N . PRO A 1 103 ? -4.196 -6.460 -9.081 1.00 97.56 103 PRO A N 1
ATOM 827 C CA . PRO A 1 103 ? -2.789 -6.275 -8.746 1.00 97.56 103 PRO A CA 1
ATOM 828 C C . PRO A 1 103 ? -1.973 -5.833 -9.971 1.00 97.56 103 PRO A C 1
ATOM 830 O O . PRO A 1 103 ? -2.414 -5.945 -11.117 1.00 97.56 103 PRO A O 1
ATOM 833 N N . ILE A 1 104 ? -0.758 -5.342 -9.733 1.00 97.25 104 ILE A N 1
ATOM 834 C CA . ILE A 1 104 ? 0.252 -5.161 -10.781 1.00 97.25 104 ILE A CA 1
ATOM 835 C C . ILE A 1 104 ? 0.568 -6.544 -11.381 1.00 97.25 104 ILE A C 1
ATOM 837 O O . ILE A 1 104 ? 0.759 -7.493 -10.616 1.00 97.25 104 ILE A O 1
ATOM 841 N N . PRO A 1 105 ? 0.661 -6.695 -12.716 1.00 96.38 105 PRO A N 1
ATOM 842 C CA . PRO A 1 105 ? 1.051 -7.964 -13.320 1.00 96.38 105 PRO A CA 1
ATOM 843 C C . PRO A 1 105 ? 2.407 -8.451 -12.796 1.00 96.38 105 PRO A C 1
ATOM 845 O O . PRO A 1 105 ? 3.379 -7.693 -12.765 1.00 96.38 105 PRO A O 1
ATOM 848 N N . ARG A 1 106 ? 2.482 -9.734 -12.419 1.00 95.50 106 ARG A N 1
ATOM 849 C CA . ARG A 1 106 ? 3.676 -10.364 -11.827 1.00 95.50 106 ARG A CA 1
ATOM 850 C C . ARG A 1 106 ? 4.944 -10.129 -12.652 1.00 95.50 106 ARG A C 1
ATOM 852 O O . ARG A 1 106 ? 5.974 -9.775 -12.085 1.00 95.50 106 ARG A O 1
ATOM 859 N N . ASP A 1 107 ? 4.856 -10.279 -13.970 1.00 94.31 107 ASP A N 1
ATOM 860 C CA . ASP A 1 107 ? 5.999 -10.102 -14.872 1.00 94.31 107 ASP A CA 1
ATOM 861 C C . ASP A 1 107 ? 6.488 -8.653 -14.921 1.00 94.31 107 ASP A C 1
ATOM 863 O O . ASP A 1 107 ? 7.691 -8.406 -14.980 1.00 94.31 107 ASP A O 1
ATOM 867 N N . ILE A 1 108 ? 5.568 -7.686 -14.863 1.00 94.50 108 ILE A N 1
ATOM 868 C CA . ILE A 1 108 ? 5.920 -6.264 -14.817 1.00 94.50 108 ILE A CA 1
ATOM 869 C C . ILE A 1 108 ? 6.594 -5.940 -13.490 1.00 94.50 108 ILE A C 1
ATOM 871 O O . ILE A 1 108 ? 7.653 -5.317 -13.494 1.00 94.50 108 ILE A O 1
ATOM 875 N N . TRP A 1 109 ? 6.024 -6.401 -12.372 1.00 94.44 109 TRP A N 1
ATOM 876 C CA . TRP A 1 109 ? 6.626 -6.215 -11.053 1.00 94.44 109 TRP A CA 1
ATOM 877 C C . TRP A 1 109 ? 8.052 -6.764 -11.015 1.00 94.44 109 TRP A C 1
ATOM 879 O O . TRP A 1 109 ? 8.968 -6.021 -10.683 1.00 94.44 109 TRP A O 1
ATOM 889 N N . LYS A 1 110 ? 8.250 -8.009 -11.472 1.00 92.62 110 LYS A N 1
ATOM 890 C CA . LYS A 1 110 ? 9.567 -8.650 -11.548 1.00 92.62 110 LYS A CA 1
ATOM 891 C C . LYS A 1 110 ? 10.568 -7.808 -12.347 1.00 92.62 110 LYS A C 1
ATOM 893 O O . LYS A 1 110 ? 11.633 -7.481 -11.835 1.00 92.62 110 LYS A O 1
ATOM 898 N N . LYS A 1 111 ? 10.203 -7.384 -13.561 1.00 92.94 111 LYS A N 1
ATOM 899 C CA . LYS A 1 111 ? 11.071 -6.550 -14.409 1.00 92.94 111 LYS A CA 1
ATOM 900 C C . LYS A 1 111 ? 11.409 -5.204 -13.764 1.00 92.94 111 LYS A C 1
ATOM 902 O O . LYS A 1 111 ? 12.546 -4.758 -13.867 1.00 92.94 111 LYS A O 1
ATOM 907 N N . VAL A 1 112 ? 10.442 -4.557 -13.110 1.00 92.19 112 VAL A N 1
ATOM 908 C CA . VAL A 1 112 ? 10.650 -3.286 -12.393 1.00 92.19 112 VAL A CA 1
ATOM 909 C C . VAL A 1 112 ? 11.595 -3.484 -11.209 1.00 92.19 112 VAL A C 1
ATOM 911 O O . VAL A 1 112 ? 12.537 -2.713 -11.046 1.00 92.19 112 VAL A O 1
ATOM 914 N N . THR A 1 113 ? 11.412 -4.550 -10.430 1.00 89.56 113 THR A N 1
ATOM 915 C CA . THR A 1 113 ? 12.304 -4.889 -9.313 1.00 89.56 113 THR A CA 1
ATOM 916 C C . THR A 1 113 ? 13.676 -5.383 -9.754 1.00 89.56 113 THR A C 1
ATOM 918 O O . THR A 1 113 ? 14.564 -5.450 -8.921 1.00 89.56 113 THR A O 1
ATOM 921 N N . GLU A 1 114 ? 13.875 -5.719 -11.031 1.00 89.25 114 GLU A N 1
ATOM 922 C CA . GLU A 1 114 ? 15.159 -6.144 -11.606 1.00 89.25 114 GLU A CA 1
ATOM 923 C C . GLU A 1 114 ? 15.916 -5.001 -12.304 1.00 89.25 114 GLU A C 1
ATOM 925 O O . GLU A 1 114 ? 17.090 -5.165 -12.632 1.00 89.25 114 GLU A O 1
ATOM 930 N N . MET A 1 115 ? 15.299 -3.824 -12.485 1.00 90.56 115 MET A N 1
ATOM 931 C CA . MET A 1 115 ? 15.947 -2.653 -13.096 1.00 90.56 115 MET A CA 1
ATOM 932 C C . MET A 1 115 ? 17.258 -2.296 -12.394 1.00 90.56 115 MET A C 1
ATOM 934 O O . MET A 1 115 ? 17.375 -2.440 -11.170 1.00 90.56 115 MET A O 1
ATOM 938 N N . THR A 1 116 ? 18.230 -1.788 -13.160 1.00 89.88 116 THR A N 1
ATOM 939 C CA . THR A 1 116 ? 19.451 -1.230 -12.566 1.00 89.88 116 THR A CA 1
ATOM 940 C C . THR A 1 116 ? 19.117 0.030 -11.763 1.00 89.88 116 THR A C 1
ATOM 942 O O . THR A 1 116 ? 18.065 0.643 -11.974 1.00 89.88 116 THR A O 1
ATOM 945 N N . PRO A 1 117 ? 19.986 0.464 -10.846 1.00 88.06 117 PRO A N 1
ATOM 946 C CA . PRO A 1 117 ? 19.747 1.680 -10.072 1.00 88.06 117 PRO A CA 1
ATOM 947 C C . PRO A 1 117 ? 19.607 2.930 -10.950 1.00 88.06 117 PRO A C 1
ATOM 949 O O . PRO A 1 117 ? 18.725 3.746 -10.708 1.00 88.06 117 PRO A O 1
ATOM 952 N N . GLU A 1 118 ? 20.367 3.011 -12.041 1.00 89.81 118 GLU A N 1
ATOM 953 C CA . GLU A 1 118 ? 20.296 4.101 -13.020 1.00 89.81 118 GLU A CA 1
ATOM 954 C C . GLU A 1 118 ? 18.964 4.069 -13.795 1.00 89.81 118 GLU A C 1
ATOM 956 O O . GLU A 1 118 ? 18.334 5.103 -14.011 1.00 89.81 118 GLU A O 1
ATOM 961 N N . GLN A 1 119 ? 18.480 2.873 -14.158 1.00 91.25 119 GLN A N 1
ATOM 962 C CA . GLN A 1 119 ? 17.152 2.694 -14.761 1.00 91.25 119 GLN A CA 1
ATOM 963 C C . GLN A 1 119 ? 16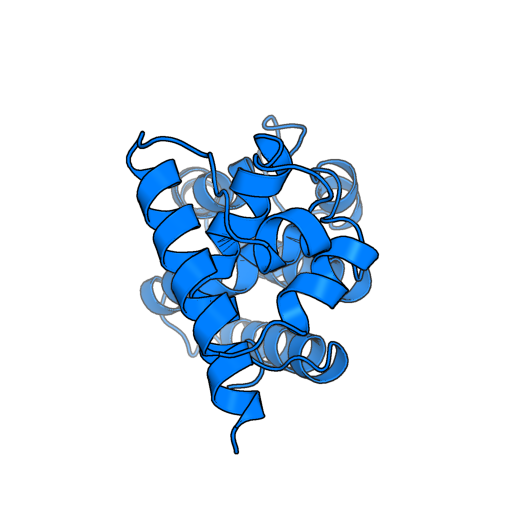.029 3.026 -13.773 1.00 91.25 119 GLN A C 1
ATOM 965 O O . GLN A 1 119 ? 15.031 3.625 -14.158 1.00 91.25 119 GLN A O 1
ATOM 970 N N . THR A 1 120 ? 16.190 2.664 -12.500 1.00 91.06 120 THR A N 1
ATOM 971 C CA . THR A 1 120 ? 15.207 2.932 -11.441 1.00 91.06 120 THR A CA 1
ATOM 972 C C . THR A 1 120 ? 15.090 4.433 -11.175 1.00 91.06 120 THR A C 1
ATOM 974 O O . THR A 1 120 ? 13.982 4.947 -11.030 1.00 91.06 120 THR A O 1
ATOM 977 N N . GLU A 1 121 ? 16.213 5.154 -11.172 1.00 90.00 121 GLU A N 1
ATOM 978 C CA . GLU A 1 121 ? 16.242 6.614 -11.061 1.00 90.00 121 GLU A CA 1
ATOM 979 C C . GLU A 1 121 ? 15.567 7.282 -12.268 1.00 90.00 121 GLU A C 1
ATOM 981 O O . GLU A 1 121 ? 14.669 8.110 -12.097 1.00 90.00 121 GLU A O 1
ATOM 986 N N . ALA A 1 122 ? 15.905 6.860 -13.492 1.00 91.19 122 ALA A N 1
ATOM 987 C CA . ALA A 1 122 ? 15.242 7.347 -14.702 1.00 91.19 122 ALA A CA 1
ATOM 988 C C . ALA A 1 122 ? 13.728 7.061 -14.684 1.00 91.19 122 ALA A C 1
ATOM 990 O O . ALA A 1 122 ? 12.918 7.926 -15.031 1.00 91.19 122 ALA A O 1
ATOM 991 N N . PHE A 1 123 ? 13.331 5.873 -14.219 1.00 92.19 123 PHE A N 1
ATOM 992 C CA . PHE A 1 123 ? 11.931 5.490 -14.081 1.00 92.19 123 PHE A CA 1
ATOM 993 C C . PHE A 1 123 ? 11.188 6.360 -13.062 1.00 92.19 123 PHE A C 1
ATOM 995 O O . PHE A 1 123 ? 10.057 6.771 -13.310 1.00 92.19 123 PHE A O 1
ATOM 1002 N N . GLN A 1 124 ? 11.821 6.717 -11.946 1.00 89.88 124 GLN A N 1
ATOM 1003 C CA . GLN A 1 124 ? 11.238 7.642 -10.970 1.00 89.88 124 GLN A CA 1
ATOM 1004 C C . GLN A 1 124 ? 11.049 9.035 -11.540 1.00 89.88 124 GLN A C 1
ATOM 1006 O O . GLN A 1 124 ? 9.967 9.596 -11.407 1.00 89.88 124 GLN A O 1
ATOM 1011 N N . MET A 1 125 ? 12.052 9.569 -12.240 1.00 89.00 125 MET A N 1
ATOM 1012 C CA . MET A 1 125 ? 11.917 10.864 -12.906 1.00 89.00 125 MET A CA 1
ATOM 1013 C C . MET A 1 125 ? 10.753 10.865 -13.903 1.00 89.00 125 MET A C 1
ATOM 1015 O O . MET A 1 125 ? 10.044 11.863 -14.029 1.00 89.00 125 MET A O 1
ATOM 1019 N N . PHE A 1 126 ? 10.537 9.749 -14.601 1.00 91.06 126 PHE A N 1
ATOM 1020 C CA . PHE A 1 126 ? 9.386 9.560 -15.476 1.00 91.06 126 PHE A CA 1
ATOM 1021 C C . PHE A 1 126 ? 8.053 9.568 -14.702 1.00 91.06 126 PHE A C 1
ATOM 1023 O O . PHE A 1 126 ? 7.147 10.323 -15.062 1.00 91.06 126 PHE A O 1
ATOM 1030 N N . LEU A 1 127 ? 7.940 8.799 -13.613 1.00 91.12 127 LEU A N 1
ATOM 1031 C CA . LEU A 1 127 ? 6.737 8.760 -12.766 1.00 91.12 127 LEU A CA 1
ATOM 1032 C C . LEU A 1 127 ? 6.432 10.133 -12.133 1.00 91.12 127 LEU A C 1
ATOM 1034 O O . LEU A 1 127 ? 5.287 10.589 -12.139 1.00 91.12 127 LEU A O 1
ATOM 1038 N N . ASP A 1 128 ? 7.453 10.840 -11.655 1.00 89.00 128 ASP A N 1
ATOM 1039 C CA . ASP A 1 128 ? 7.328 12.172 -11.053 1.00 89.00 128 ASP A CA 1
ATOM 1040 C C . ASP A 1 128 ? 6.890 13.234 -12.070 1.00 89.00 128 ASP A C 1
ATOM 1042 O O . ASP A 1 128 ? 6.147 14.160 -11.742 1.00 89.00 128 ASP A O 1
ATOM 1046 N N . ARG A 1 129 ? 7.325 13.117 -13.329 1.00 87.62 129 ARG A N 1
ATOM 1047 C CA . ARG A 1 129 ? 6.855 13.998 -14.407 1.00 87.62 129 ARG A CA 1
ATOM 1048 C C . ARG A 1 129 ? 5.394 13.729 -14.743 1.00 87.62 129 ARG A C 1
ATOM 1050 O O . ARG A 1 129 ? 4.625 14.682 -14.856 1.00 87.62 129 ARG A O 1
ATOM 1057 N N . GLY A 1 130 ? 5.004 12.461 -14.869 1.00 85.94 130 GLY A N 1
ATOM 1058 C CA . GLY A 1 130 ? 3.624 12.096 -15.192 1.00 85.94 130 GLY A CA 1
ATOM 1059 C C . GLY A 1 130 ? 2.632 12.499 -14.095 1.00 85.94 130 GLY A C 1
ATOM 1060 O O . GLY A 1 130 ? 1.564 13.023 -14.397 1.00 85.94 130 GLY A O 1
ATOM 1061 N N . THR A 1 131 ? 3.005 12.374 -12.815 1.00 85.62 131 THR A N 1
ATOM 1062 C CA . THR A 1 131 ? 2.158 12.823 -11.689 1.00 85.62 131 THR A CA 1
ATOM 1063 C C . THR A 1 131 ? 1.960 14.342 -11.649 1.00 85.62 131 THR A C 1
ATOM 1065 O O . THR A 1 131 ? 0.950 14.814 -11.133 1.00 85.62 131 THR A O 1
ATOM 1068 N N . ARG A 1 132 ? 2.876 15.118 -12.244 1.00 86.50 132 ARG A N 1
ATOM 1069 C CA . ARG A 1 132 ? 2.776 16.582 -12.397 1.00 86.50 132 ARG A CA 1
ATOM 1070 C C . ARG A 1 132 ? 2.069 17.021 -13.688 1.00 86.50 132 ARG A C 1
ATOM 1072 O O . ARG A 1 132 ? 2.111 18.201 -14.024 1.00 86.50 132 ARG A O 1
ATOM 1079 N N . GLY A 1 133 ? 1.443 16.096 -14.420 1.00 79.62 133 GLY A N 1
ATOM 1080 C CA . GLY A 1 133 ? 0.750 16.383 -15.682 1.00 79.62 133 GLY A CA 1
ATOM 1081 C C . GLY A 1 133 ? 1.675 16.522 -16.897 1.00 79.62 133 GLY A C 1
ATOM 1082 O O . GLY A 1 133 ? 1.267 17.070 -17.918 1.00 79.62 133 GLY A O 1
ATOM 1083 N N . GLY A 1 134 ? 2.924 16.057 -16.795 1.00 76.62 134 GLY A N 1
ATOM 1084 C CA . GLY A 1 134 ? 3.860 15.984 -17.916 1.00 76.62 134 GLY A CA 1
ATOM 1085 C C . GLY A 1 134 ? 3.577 14.811 -18.863 1.00 76.62 134 GLY A C 1
ATOM 1086 O O . GLY A 1 134 ? 2.770 13.931 -18.573 1.00 76.62 134 GLY A O 1
ATOM 1087 N N . ALA A 1 135 ? 4.275 14.782 -20.002 1.00 71.25 135 ALA A N 1
ATOM 1088 C CA . ALA A 1 135 ? 4.164 13.694 -20.975 1.00 71.25 135 ALA A CA 1
ATOM 1089 C C . ALA A 1 135 ? 4.565 12.334 -20.364 1.00 71.25 135 ALA A C 1
ATOM 1091 O O . ALA A 1 135 ? 5.611 12.221 -19.725 1.00 71.25 135 ALA A O 1
ATOM 1092 N N . ILE A 1 136 ? 3.752 11.300 -20.611 1.00 72.69 136 ILE A N 1
ATOM 1093 C CA . ILE A 1 136 ? 3.916 9.926 -20.090 1.00 72.69 136 ILE A CA 1
ATOM 1094 C C . ILE A 1 136 ? 4.558 9.023 -21.165 1.00 72.69 136 ILE A C 1
ATOM 1096 O O . ILE A 1 136 ? 4.241 7.845 -21.287 1.00 72.69 136 ILE A O 1
ATOM 1100 N N . THR A 1 137 ? 5.460 9.579 -21.978 1.00 81.81 137 THR A N 1
ATOM 1101 C CA . THR A 1 137 ? 6.200 8.855 -23.027 1.00 81.81 137 THR A CA 1
ATOM 1102 C C . THR A 1 137 ? 7.675 8.723 -22.649 1.00 81.81 137 THR A C 1
ATOM 1104 O O . THR A 1 137 ? 8.312 9.724 -22.313 1.00 81.81 137 THR A O 1
ATOM 1107 N N . CYS A 1 138 ? 8.236 7.519 -22.736 1.00 85.44 138 CYS A N 1
ATOM 1108 C CA . CYS A 1 138 ? 9.651 7.233 -22.526 1.00 85.44 138 CYS A CA 1
ATOM 1109 C C . CYS A 1 138 ? 10.195 6.416 -23.706 1.00 85.44 138 CYS A C 1
ATOM 1111 O O . CYS A 1 138 ? 9.818 5.264 -23.914 1.00 85.44 138 CYS A O 1
ATOM 1113 N N . ASN A 1 139 ? 11.108 7.023 -24.468 1.00 86.06 139 ASN A N 1
ATOM 1114 C CA . ASN A 1 139 ? 11.691 6.422 -25.672 1.00 86.06 139 ASN A CA 1
ATOM 1115 C C . ASN A 1 139 ? 12.957 5.603 -25.383 1.00 86.06 139 ASN A C 1
ATOM 1117 O O . ASN A 1 139 ? 13.605 5.112 -26.309 1.00 86.06 139 ASN A O 1
ATOM 1121 N N . ASP A 1 140 ? 13.336 5.468 -24.113 1.00 87.69 140 ASP A N 1
ATOM 1122 C CA . ASP A 1 140 ? 14.528 4.724 -23.746 1.00 87.69 140 ASP A CA 1
ATOM 1123 C C . ASP A 1 140 ? 14.342 3.230 -24.039 1.00 87.69 140 ASP A C 1
ATOM 1125 O O . ASP A 1 140 ? 13.316 2.620 -23.724 1.00 87.69 140 ASP A O 1
ATOM 1129 N N . SER A 1 141 ? 15.378 2.597 -24.590 1.00 89.56 141 SER A N 1
ATOM 1130 C CA . SER A 1 141 ? 15.331 1.184 -24.985 1.00 89.56 141 SER A CA 1
ATOM 1131 C C . SER A 1 141 ? 15.032 0.239 -23.815 1.00 89.56 141 SER A C 1
ATOM 1133 O O . SER A 1 141 ? 14.358 -0.777 -23.993 1.00 89.56 141 SER A O 1
ATOM 1135 N N . TRP A 1 142 ? 15.494 0.574 -22.604 1.00 90.81 142 TRP A N 1
ATOM 1136 C CA . TRP A 1 142 ? 15.201 -0.201 -21.397 1.00 90.81 142 TRP A CA 1
ATOM 1137 C C . TRP A 1 142 ? 13.711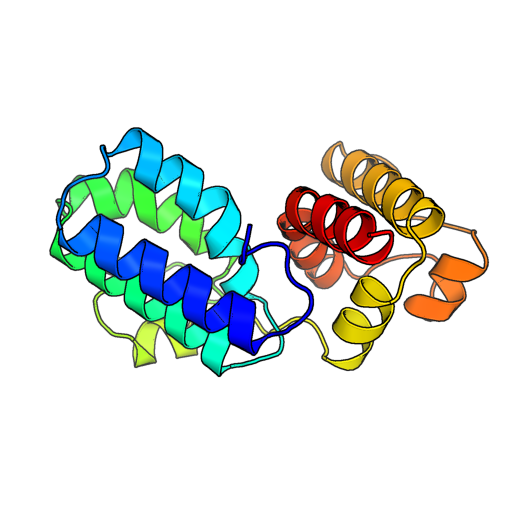 -0.145 -21.036 1.00 90.81 142 TRP A C 1
ATOM 1139 O O . TRP A 1 142 ? 13.157 -1.167 -20.634 1.00 90.81 142 TRP A O 1
ATOM 1149 N N . PHE A 1 143 ? 13.055 1.003 -21.227 1.00 91.38 143 PHE A N 1
ATOM 1150 C CA . PHE A 1 143 ? 11.647 1.206 -20.899 1.00 91.38 143 PHE A CA 1
ATOM 1151 C C . PHE A 1 143 ? 10.758 0.399 -21.842 1.00 91.38 143 PHE A C 1
ATOM 1153 O O . PHE A 1 143 ? 9.943 -0.410 -21.395 1.00 91.38 143 PHE A O 1
ATOM 1160 N N . ILE A 1 144 ? 11.002 0.526 -23.150 1.00 90.50 144 ILE A N 1
ATOM 1161 C CA . ILE A 1 144 ? 10.276 -0.226 -24.180 1.00 90.50 144 ILE A CA 1
ATOM 1162 C C . ILE A 1 144 ? 10.484 -1.733 -23.988 1.00 90.50 144 ILE A C 1
ATOM 1164 O O . ILE A 1 144 ? 9.548 -2.508 -24.139 1.00 90.50 144 ILE A O 1
ATOM 1168 N N . ARG A 1 145 ? 11.676 -2.183 -23.579 1.00 89.62 145 ARG A N 1
ATOM 1169 C CA . ARG A 1 145 ? 11.913 -3.603 -23.262 1.00 89.62 145 ARG A CA 1
ATOM 1170 C C . ARG A 1 145 ? 11.085 -4.089 -22.066 1.00 89.62 145 ARG A C 1
ATOM 1172 O O . ARG A 1 145 ? 10.638 -5.238 -22.051 1.00 89.62 145 ARG A O 1
ATOM 1179 N N . VAL A 1 146 ? 10.897 -3.249 -21.049 1.00 87.94 146 VAL A N 1
ATOM 1180 C CA . VAL A 1 146 ? 10.148 -3.624 -19.843 1.00 87.94 146 VAL A CA 1
ATOM 1181 C C . VAL A 1 146 ? 8.645 -3.652 -20.111 1.00 87.94 146 VAL A C 1
ATOM 1183 O O . VAL A 1 146 ? 8.003 -4.670 -19.832 1.00 87.94 146 VAL A O 1
ATOM 1186 N N . PHE A 1 147 ? 8.112 -2.577 -20.693 1.00 90.62 147 PHE A N 1
ATOM 1187 C CA . PHE A 1 147 ? 6.673 -2.350 -20.852 1.00 90.62 147 PHE A CA 1
ATOM 1188 C C . PHE A 1 147 ? 6.134 -2.699 -22.245 1.00 90.62 147 PHE A C 1
ATOM 1190 O O . PHE A 1 147 ? 4.927 -2.653 -22.466 1.00 90.62 147 PHE A O 1
ATOM 1197 N N . VAL A 1 148 ? 7.010 -3.082 -23.183 1.00 87.44 148 VAL A N 1
ATOM 1198 C CA . VAL A 1 148 ? 6.687 -3.437 -24.585 1.00 87.44 148 VAL A CA 1
ATOM 1199 C C . VAL A 1 148 ? 6.069 -2.264 -25.369 1.00 87.44 148 VAL A C 1
ATOM 1201 O O . VAL A 1 148 ? 5.591 -2.418 -26.490 1.00 87.44 148 VAL A O 1
ATOM 1204 N N . ARG A 1 149 ? 6.078 -1.066 -24.781 1.00 87.44 149 ARG A N 1
ATOM 1205 C CA . ARG A 1 149 ? 5.504 0.182 -25.287 1.00 87.44 149 ARG A CA 1
ATOM 1206 C C . ARG A 1 149 ? 6.329 1.348 -24.748 1.00 87.44 149 ARG A C 1
ATOM 1208 O O . ARG A 1 149 ? 7.048 1.200 -23.764 1.00 87.44 149 ARG A O 1
ATOM 1215 N N . ASP A 1 150 ? 6.205 2.500 -25.387 1.00 84.44 150 ASP A N 1
ATOM 1216 C CA . ASP A 1 150 ? 6.802 3.776 -24.971 1.00 84.44 150 ASP A CA 1
ATOM 1217 C C . ASP A 1 150 ? 5.952 4.529 -23.931 1.00 84.44 150 ASP A C 1
ATOM 1219 O O . ASP A 1 150 ? 6.357 5.569 -23.421 1.00 84.44 150 ASP A O 1
ATOM 1223 N N . THR A 1 151 ? 4.778 3.998 -23.589 1.00 85.06 151 THR A N 1
ATOM 1224 C CA . THR A 1 151 ? 3.799 4.587 -22.670 1.00 85.06 151 THR A CA 1
ATOM 1225 C C . THR A 1 151 ? 3.296 3.536 -21.681 1.00 85.06 151 THR A C 1
ATOM 1227 O O . THR A 1 151 ? 3.208 2.349 -22.007 1.00 85.06 151 THR A O 1
ATOM 1230 N N . LEU A 1 152 ? 2.959 3.963 -20.459 1.00 87.69 152 LEU A N 1
ATOM 1231 C CA . LEU A 1 152 ? 2.260 3.116 -19.487 1.00 87.69 152 LEU A CA 1
ATOM 1232 C C . LEU A 1 152 ? 0.751 3.292 -19.614 1.00 87.69 152 LEU A C 1
ATOM 1234 O O . LEU A 1 152 ? 0.259 4.410 -19.771 1.00 87.69 152 LEU A O 1
ATOM 1238 N N . GLU A 1 153 ? 0.011 2.199 -19.449 1.00 89.56 153 GLU A N 1
ATOM 1239 C CA . GLU A 1 153 ? -1.430 2.284 -19.224 1.00 89.56 153 GLU A CA 1
ATOM 1240 C C . GLU A 1 153 ? -1.713 3.106 -17.950 1.00 89.56 153 GLU A C 1
ATOM 1242 O O . GLU A 1 153 ? -0.994 2.939 -16.958 1.00 89.56 153 GLU A O 1
ATOM 1247 N N . PRO A 1 154 ? -2.750 3.967 -17.928 1.00 89.88 154 PRO A N 1
ATOM 1248 C CA . PRO A 1 154 ? -2.991 4.884 -16.810 1.00 89.88 154 PRO A CA 1
ATOM 1249 C C . PRO A 1 154 ? -3.108 4.200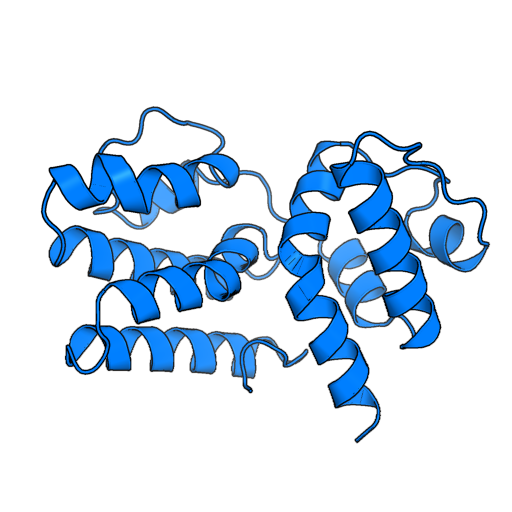 -15.441 1.00 89.88 154 PRO A C 1
ATOM 1251 O O . PRO A 1 154 ? -2.563 4.689 -14.455 1.00 89.88 154 PRO A O 1
ATOM 1254 N N . ASP A 1 155 ? -3.773 3.045 -15.383 1.00 90.88 155 ASP A N 1
ATOM 1255 C CA . ASP A 1 155 ? -3.939 2.264 -14.150 1.00 90.88 155 ASP A CA 1
ATOM 1256 C C . ASP A 1 155 ? -2.606 1.672 -13.655 1.00 90.88 155 ASP A C 1
ATOM 1258 O O . ASP A 1 155 ? -2.282 1.746 -12.468 1.00 90.88 155 ASP A O 1
ATOM 1262 N N . LEU A 1 156 ? -1.779 1.153 -14.567 1.00 92.75 156 LEU A N 1
ATOM 1263 C CA . LEU A 1 156 ? -0.447 0.652 -14.229 1.00 92.75 156 LEU A CA 1
ATOM 1264 C C . LEU A 1 156 ? 0.478 1.788 -13.772 1.00 92.75 156 LEU A C 1
ATOM 1266 O O . LEU A 1 156 ? 1.213 1.625 -12.797 1.00 92.75 156 LEU A O 1
ATOM 1270 N N . PHE A 1 157 ? 0.420 2.941 -14.443 1.00 92.88 157 PHE A N 1
ATOM 1271 C CA . PHE A 1 157 ? 1.142 4.148 -14.047 1.00 92.88 157 PHE A CA 1
ATOM 1272 C C . PHE A 1 157 ? 0.751 4.588 -12.631 1.00 92.88 157 PHE A C 1
ATOM 1274 O O . PHE A 1 157 ? 1.623 4.820 -11.791 1.00 92.88 157 PHE A O 1
ATOM 1281 N N . GLU A 1 158 ? -0.550 4.652 -12.332 1.00 92.31 158 GLU A N 1
ATOM 1282 C CA . GLU A 1 158 ? -1.043 5.014 -11.001 1.00 92.31 158 GLU A CA 1
ATOM 1283 C C . GLU A 1 158 ? -0.506 4.046 -9.938 1.00 92.31 158 GLU A C 1
ATOM 1285 O O . GLU A 1 158 ? 0.009 4.476 -8.906 1.00 92.31 158 GLU A O 1
ATOM 1290 N N . LYS A 1 159 ? -0.551 2.736 -10.197 1.00 94.75 159 LYS A N 1
ATOM 1291 C CA . LYS A 1 159 ? -0.039 1.726 -9.261 1.00 94.75 159 LYS A CA 1
ATOM 1292 C C . LYS A 1 159 ? 1.467 1.862 -9.041 1.00 94.75 159 LYS A C 1
ATOM 1294 O O . LYS A 1 159 ? 1.897 1.895 -7.894 1.00 94.75 159 LYS A O 1
ATOM 1299 N N . LEU A 1 160 ? 2.265 1.977 -10.105 1.00 94.25 160 LEU A N 1
ATOM 1300 C CA . LEU A 1 160 ? 3.728 2.066 -10.005 1.00 94.25 160 LEU A CA 1
ATOM 1301 C C . LEU A 1 160 ? 4.200 3.394 -9.400 1.00 94.25 160 LEU A C 1
ATOM 1303 O O . LEU A 1 160 ? 5.157 3.398 -8.628 1.00 94.25 160 LEU A O 1
ATOM 1307 N N . SER A 1 161 ? 3.508 4.5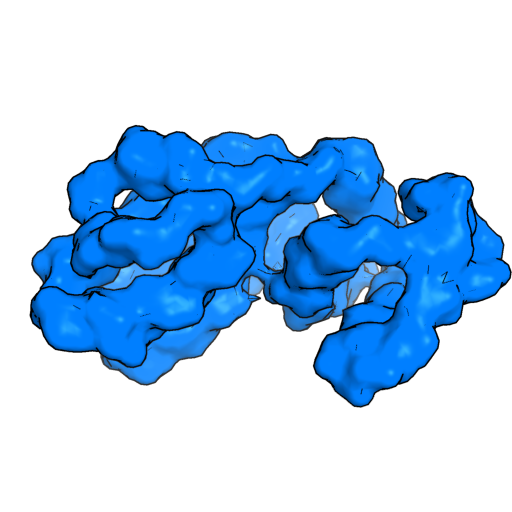06 -9.669 1.00 92.94 161 SER A N 1
ATOM 1308 C CA . SER A 1 161 ? 3.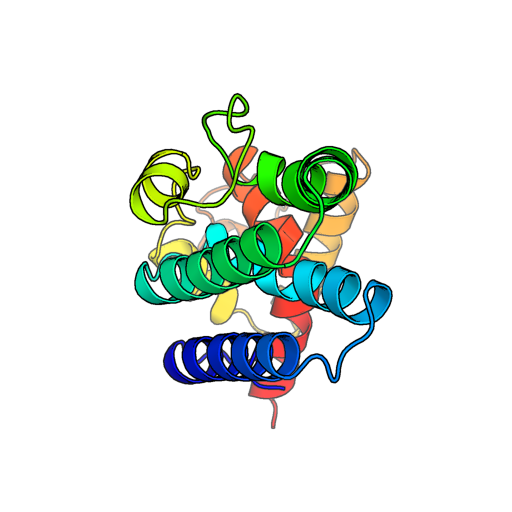826 5.807 -9.057 1.00 92.94 161 SER A CA 1
ATOM 1309 C C . SER A 1 161 ? 3.706 5.787 -7.530 1.00 92.94 161 SER A C 1
ATOM 1311 O O . SER A 1 161 ? 4.523 6.401 -6.850 1.00 92.94 161 SER A O 1
ATOM 1313 N N . ARG A 1 162 ? 2.777 5.000 -6.970 1.00 93.44 162 ARG A N 1
ATOM 1314 C CA . ARG A 1 162 ? 2.636 4.807 -5.512 1.00 93.44 162 ARG A CA 1
ATOM 1315 C C . ARG A 1 162 ? 3.808 4.051 -4.885 1.00 93.44 162 ARG A C 1
ATOM 1317 O O . ARG A 1 162 ? 4.055 4.197 -3.695 1.00 93.44 162 ARG A O 1
ATOM 1324 N N . PHE A 1 163 ? 4.546 3.279 -5.679 1.00 93.19 163 PHE A N 1
ATOM 1325 C CA . PHE A 1 163 ? 5.760 2.588 -5.248 1.00 93.19 163 PHE A CA 1
ATOM 1326 C C . PHE A 1 163 ? 7.041 3.401 -5.480 1.00 93.19 163 PHE A C 1
ATOM 1328 O O . PHE A 1 163 ? 8.113 2.912 -5.129 1.00 93.19 163 PHE A O 1
ATOM 1335 N N . SER A 1 164 ? 6.986 4.620 -6.035 1.00 86.06 164 SER A N 1
ATOM 1336 C CA . SER A 1 164 ? 8.187 5.383 -6.429 1.00 86.06 164 SER A CA 1
ATOM 1337 C C . SER A 1 164 ? 9.223 5.499 -5.300 1.00 86.06 164 SER A C 1
ATOM 1339 O O . SER A 1 164 ? 10.403 5.204 -5.504 1.00 86.06 164 SER A O 1
ATOM 1341 N N . ARG A 1 165 ? 8.770 5.823 -4.079 1.00 82.62 165 ARG A N 1
ATOM 1342 C CA . ARG A 1 165 ? 9.608 5.925 -2.872 1.00 82.62 165 ARG A CA 1
ATOM 1343 C C . ARG A 1 165 ? 10.231 4.585 -2.461 1.00 82.62 165 ARG A C 1
ATOM 1345 O O . ARG A 1 165 ? 11.376 4.564 -2.008 1.00 82.62 165 ARG A O 1
ATOM 1352 N N . LEU A 1 166 ? 9.497 3.483 -2.626 1.00 87.69 166 LEU A N 1
ATOM 1353 C CA . LEU A 1 166 ? 9.922 2.129 -2.255 1.00 87.69 166 LEU A CA 1
ATOM 1354 C C . LEU A 1 166 ? 10.927 1.563 -3.268 1.00 87.69 166 LEU A C 1
ATOM 1356 O O . LEU A 1 166 ? 11.977 1.060 -2.871 1.00 87.69 166 LEU A O 1
ATOM 1360 N N . LEU A 1 167 ? 10.654 1.728 -4.568 1.00 86.62 167 LEU A N 1
ATOM 1361 C CA . LEU A 1 167 ? 11.499 1.232 -5.660 1.00 86.62 167 LEU A CA 1
ATOM 1362 C C . LEU A 1 167 ? 12.915 1.804 -5.605 1.00 86.62 167 LEU A C 1
ATOM 1364 O O . LEU A 1 167 ? 13.877 1.089 -5.880 1.00 86.62 167 LEU A O 1
ATOM 1368 N N . ARG A 1 168 ? 13.061 3.074 -5.202 1.00 82.38 168 ARG A N 1
ATOM 1369 C CA . ARG A 1 168 ? 14.378 3.704 -5.033 1.00 82.38 168 ARG A CA 1
ATOM 1370 C C . ARG A 1 168 ? 15.228 2.938 -4.041 1.00 82.38 168 ARG A C 1
ATOM 1372 O O . ARG A 1 168 ? 16.342 2.528 -4.346 1.00 82.38 168 ARG A O 1
ATOM 1379 N N . LYS A 1 169 ? 14.662 2.729 -2.858 1.00 83.56 169 LYS A N 1
ATOM 1380 C CA . LYS A 1 169 ? 15.359 2.093 -1.750 1.00 83.56 169 LYS A CA 1
ATOM 1381 C C . LYS A 1 169 ? 15.627 0.622 -2.068 1.00 83.56 169 LYS A C 1
ATOM 1383 O O . LYS A 1 169 ? 16.731 0.159 -1.820 1.00 83.56 169 LYS A O 1
ATOM 1388 N N . MET A 1 170 ? 14.686 -0.074 -2.715 1.00 85.12 170 MET A N 1
ATOM 1389 C CA . MET A 1 170 ? 14.888 -1.440 -3.228 1.00 85.12 170 MET A CA 1
ATOM 1390 C C . MET A 1 170 ? 16.065 -1.543 -4.210 1.00 85.12 170 MET A C 1
ATOM 1392 O O . MET A 1 170 ? 16.806 -2.525 -4.195 1.00 85.12 170 MET A O 1
ATOM 1396 N N . ALA A 1 171 ? 16.257 -0.552 -5.085 1.00 83.44 171 ALA A N 1
ATOM 1397 C CA . ALA A 1 171 ? 17.392 -0.527 -6.006 1.00 83.44 171 ALA A CA 1
ATOM 1398 C C . ALA A 1 171 ? 18.722 -0.203 -5.302 1.00 83.44 171 ALA A C 1
ATOM 1400 O O . ALA A 1 171 ? 19.747 -0.792 -5.640 1.00 83.44 171 ALA A O 1
ATOM 1401 N N . GLU A 1 172 ? 18.708 0.692 -4.312 1.00 79.56 172 GLU A N 1
ATOM 1402 C CA . GLU A 1 172 ? 19.882 1.030 -3.497 1.00 79.56 172 GLU A CA 1
ATOM 1403 C C . GLU A 1 172 ? 20.367 -0.175 -2.665 1.00 79.56 172 GLU A C 1
ATOM 1405 O O . GLU A 1 172 ? 21.562 -0.463 -2.670 1.00 79.56 172 GLU A O 1
ATOM 1410 N N . PHE A 1 173 ? 19.458 -0.935 -2.036 1.00 73.56 173 PHE A N 1
ATOM 1411 C CA . PHE A 1 173 ? 19.806 -2.122 -1.236 1.00 73.56 173 PHE A CA 1
ATOM 1412 C C . PHE A 1 173 ? 20.420 -3.266 -2.048 1.00 73.56 173 PHE A C 1
ATOM 1414 O O . PHE A 1 173 ? 21.191 -4.044 -1.506 1.00 73.56 173 PHE A O 1
ATOM 1421 N N . ARG A 1 174 ? 20.142 -3.363 -3.352 1.00 71.56 174 ARG A N 1
ATOM 1422 C CA . ARG A 1 174 ? 20.771 -4.382 -4.209 1.00 71.56 174 ARG A CA 1
ATOM 1423 C C . ARG A 1 174 ? 22.257 -4.121 -4.488 1.00 71.56 174 ARG A C 1
ATOM 1425 O O . ARG A 1 174 ? 22.928 -5.022 -4.979 1.00 71.56 174 ARG A O 1
ATOM 1432 N N . LYS A 1 175 ? 22.773 -2.906 -4.234 1.00 61.53 175 LYS A N 1
ATOM 1433 C CA . LYS A 1 175 ? 24.204 -2.580 -4.421 1.00 61.53 175 LYS A CA 1
ATOM 1434 C C . LYS A 1 175 ? 25.088 -3.044 -3.254 1.00 61.53 175 LYS A C 1
ATOM 1436 O O . LYS A 1 175 ? 26.303 -3.098 -3.435 1.00 61.53 175 LYS A O 1
ATOM 1441 N N . THR A 1 176 ? 24.504 -3.298 -2.084 1.00 51.19 176 THR A N 1
ATOM 1442 C CA . THR A 1 176 ? 25.200 -3.666 -0.837 1.00 51.19 176 THR A CA 1
ATOM 1443 C C . THR A 1 176 ? 25.110 -5.152 -0.572 1.00 51.19 176 THR A C 1
ATOM 1445 O O . THR A 1 176 ? 26.152 -5.732 -0.202 1.00 51.19 176 THR A O 1
#

Foldseek 3Di:
DQLLAPPVVSLLVVLVVLLVCVVVVVDDPVRNLVVCLSQLLQCQAPDPSSVLSSLSSQLSCQVVDDLCCCQVPVLVSNQVQFPDSPDSGSNDSVVSNVGGDHHQDPQLSVLLLVDALVRLVVVLVLLVQVVVVHDQFAPDPSVCVRCVHRGDDPSNSSSVSSCSVSSNSSNVVVVD

pLDDT: mean 91.32, std 6.99, range [51.19, 98.44]

Secondary structure (DSSP, 8-state):
-GGG-S-HHHHHHHHHHHHHHHHTT-S-HHHHHHHHHHHGGGGG-S-HHHHHHHHHHHHHHHHHS-HHHIIIIIHHHHGGGBS---------HHHHHHTBPPPPPHHHHHHHHHS-HHHHHHHHHHHHHHHTT---B---HHHHHHHSSSB--HHHHHHHHHTHHHHHHHHHHTT-